Protein 3THG (pdb70)

Organism: Larrea tridentata (NCBI:txid66636)

Secondary structure (DSSP, 8-state):
---HHHHHHHHHHHTTTTT--HHHHHHHHHHSTT--HHHHHHHHHHHHHHHHHHHHHHHHHHHHHHHHTT----PPPP------HHHHHHHHHHHHTT-

B-factor: mean 51.11, std 17.1, range [13.8, 111.5]

CATH classification: 1.10.8.1070

Solvent-accessible surface area: 6902 Å² total; per-residue (Å²): 178,133,77,130,137,59,31,22,43,49,0,82,42,46,4,184,76,10,152,25,57,84,119,43,2,44,117,0,4,63,59,19,104,78,32,63,62,106,13,1,28,51,0,58,63,82,0,35,60,42,29,62,166,138,77,93,71,92,35,30,111,44,73,122,36,48,162,149,116,102,37,175,138,49,89,37,93,61,149,96,10,179,16,74,36,109,57,0,51,39,30,0,24,93,43,40,146,168,140

Sequence (99 aa):
PFTREDRIGVCKGIFRTDNVADDDIVKLVDTFPGQSIDFFGALRARVYDDEEVRKWVSEEVGVDTIGKKLVNSKEGPPSFEQPKMTIDKLLGYGGMLVQEQ

Foldseek 3Di:
DQDLVNLLVLLCVLCVVADDDSVLSSVLCVLCVPDDSVLSNVLVVVVVVVQVVVQVVQQVVVVVVCVVVVHPDHGDDRDDDNDDSVSSVVSSVVVPPVD

Structure (mmCIF, N/CA/C/O backbone):
data_3THG
#
_entry.id   3THG
#
_cell.length_a   71.919
_cell.length_b   71.919
_cell.length_c   151.698
_cell.angle_alpha   90.00
_cell.angle_beta   90.00
_cell.angle_gamma   120.00
#
_symmetry.space_group_name_H-M   'H 3 2'
#
loop_
_entity.id
_entity.type
_entity.pdbx_description
1 polymer 'Ribulose bisphosphate carboxylase/oxygenase activase 1, chloroplastic'
2 non-polymer GLYCEROL
3 water water
#
loop_
_atom_site.group_PDB
_atom_site.id
_atom_site.type_symbol
_atom_site.la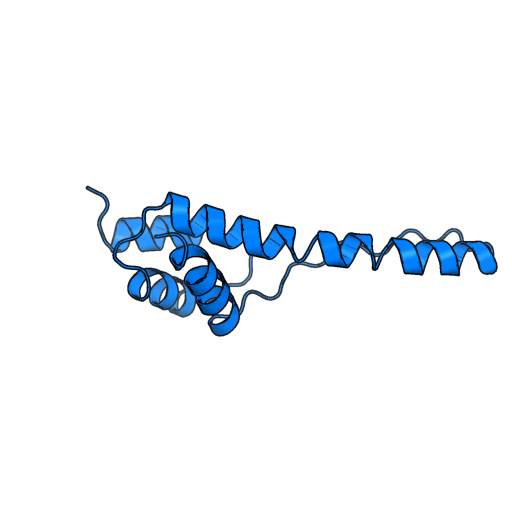bel_atom_id
_atom_site.label_alt_id
_atom_site.label_comp_id
_atom_site.label_asym_id
_atom_site.label_entity_id
_atom_site.label_seq_id
_atom_site.pdbx_PDB_ins_code
_atom_site.Cartn_x
_atom_site.Cartn_y
_atom_site.Cartn_z
_atom_site.occupancy
_atom_site.B_iso_or_equiv
_atom_site.auth_seq_id
_atom_site.auth_comp_id
_atom_site.auth_asym_id
_atom_site.auth_atom_id
_atom_site.pdbx_PDB_model_num
ATOM 1 N N . PRO A 1 4 ? -6.350 25.412 63.591 1.00 106.72 248 PRO A N 1
ATOM 2 C CA . PRO A 1 4 ? -6.872 24.541 64.656 1.00 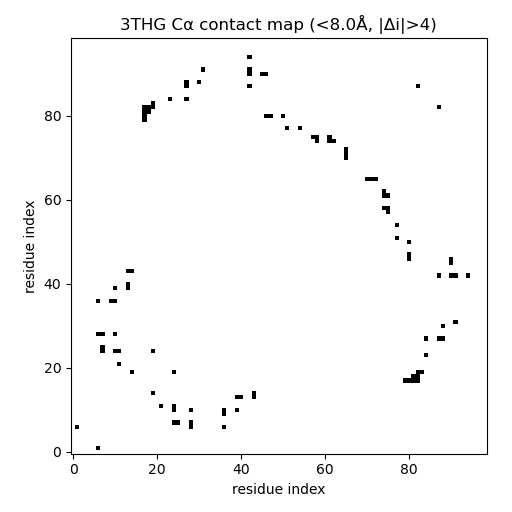101.63 248 PRO A CA 1
ATOM 3 C C . PRO A 1 4 ? -5.780 23.780 65.427 1.00 98.69 248 PRO A C 1
ATOM 4 O O . PRO A 1 4 ? -5.085 22.963 64.830 1.00 102.86 248 PRO A O 1
ATOM 8 N N . PHE A 1 5 ? -5.628 24.014 66.729 1.00 93.28 249 PHE A N 1
ATOM 9 C CA . PHE A 1 5 ? -4.667 23.244 67.530 1.00 90.25 249 PHE A CA 1
ATOM 10 C C . PHE A 1 5 ? -5.382 22.010 68.115 1.00 86.97 249 PHE A C 1
ATOM 11 O O . PHE A 1 5 ? -6.375 22.170 68.829 1.00 85.15 249 PHE A O 1
ATOM 19 N N . THR A 1 6 ? -4.907 20.797 67.807 1.00 86.42 250 THR A N 1
ATOM 20 C CA . THR A 1 6 ? -5.454 19.551 68.388 1.00 82.78 250 THR A CA 1
ATOM 21 C C . THR A 1 6 ? -5.092 19.291 69.858 1.00 77.67 250 THR A C 1
ATOM 22 O O . THR A 1 6 ? -4.203 19.936 70.433 1.00 74.72 250 THR A O 1
ATOM 26 N N . ARG A 1 7 ? -5.721 18.279 70.453 1.00 73.35 251 ARG A N 1
ATOM 27 C CA . ARG A 1 7 ? -5.374 17.916 71.824 1.00 68.58 251 ARG A CA 1
ATOM 28 C C . ARG A 1 7 ? -3.901 17.570 71.978 1.00 69.49 251 ARG A C 1
ATOM 29 O O . ARG A 1 7 ? -3.269 18.012 72.947 1.00 64.52 251 ARG A O 1
ATOM 37 N N . GLU A 1 8 ? -3.381 16.721 71.097 1.00 72.65 252 GLU A N 1
ATOM 38 C CA . GLU A 1 8 ? -1.950 16.433 71.103 1.00 77.32 252 GLU A CA 1
ATOM 39 C C . GLU A 1 8 ? -1.120 17.712 70.951 1.00 76.99 252 GLU A C 1
ATOM 40 O O . GLU A 1 8 ? -0.136 17.883 71.658 1.00 76.02 252 GLU A O 1
ATOM 46 N N . ASP A 1 9 ? -1.488 18.583 70.014 1.00 78.90 253 ASP A N 1
ATOM 47 C CA . ASP A 1 9 ? -0.842 19.885 69.857 1.00 79.10 253 ASP A CA 1
ATOM 48 C C . ASP A 1 9 ? -0.731 20.609 71.196 1.00 75.45 253 ASP A C 1
ATOM 49 O O . ASP A 1 9 ? 0.343 21.051 71.590 1.00 75.89 253 ASP A O 1
ATOM 54 N N . ARG A 1 10 ? -1.833 20.649 71.938 1.00 72.32 254 ARG A N 1
ATOM 55 C CA . ARG A 1 10 ? -1.903 21.389 73.193 1.00 68.14 254 ARG A CA 1
ATOM 56 C C . ARG A 1 10 ? -1.110 20.748 74.336 1.00 65.43 254 ARG A C 1
ATOM 57 O O . ARG A 1 10 ? -0.473 21.455 75.113 1.00 62.02 254 ARG A O 1
ATOM 65 N N . ILE A 1 11 ? -1.161 19.424 74.451 1.00 64.63 255 ILE A N 1
ATOM 66 C CA . ILE A 1 11 ? -0.306 18.699 75.390 1.00 63.32 255 ILE A CA 1
ATOM 67 C C . ILE A 1 11 ? 1.148 19.019 75.088 1.00 65.27 255 ILE A C 1
ATOM 68 O O . ILE A 1 11 ? 1.925 19.307 75.992 1.00 64.02 255 ILE A O 1
ATOM 73 N N . GLY A 1 12 ? 1.499 19.033 73.808 1.00 70.00 256 GLY A N 1
ATOM 74 C CA . GLY A 1 12 ? 2.869 19.356 73.385 1.00 74.22 256 GLY A CA 1
ATOM 75 C C . GLY A 1 12 ? 3.352 20.746 73.765 1.00 72.52 256 GLY A C 1
ATOM 76 O O . GLY A 1 12 ? 4.469 20.899 74.263 1.00 74.15 256 GLY A O 1
ATOM 77 N N . VAL A 1 13 ? 2.521 21.758 73.531 1.00 71.49 257 VAL A N 1
ATOM 78 C CA . VAL A 1 13 ? 2.832 23.119 73.957 1.00 70.50 257 VAL A CA 1
ATOM 79 C C . VAL A 1 13 ? 2.911 23.247 75.480 1.00 66.94 257 VAL A C 1
ATOM 80 O O . VAL A 1 13 ? 3.889 23.796 76.021 1.00 67.64 257 VAL A O 1
ATOM 84 N N . CYS A 1 14 ? 1.914 22.729 76.196 1.00 63.14 258 CYS A N 1
ATOM 85 C CA . CYS A 1 14 ? 1.931 22.754 77.657 1.00 59.23 258 CYS A CA 1
ATOM 86 C C . CYS A 1 14 ? 3.168 22.056 78.256 1.00 60.38 258 CYS A C 1
ATOM 87 O O . CYS A 1 14 ? 3.784 22.591 79.178 1.00 57.63 258 CYS A O 1
ATOM 90 N N . LYS A 1 15 ? 3.595 20.924 77.695 1.00 61.87 259 LYS A N 1
ATOM 91 C CA . LYS A 1 15 ? 4.831 20.269 78.124 1.00 64.37 259 LYS A CA 1
ATOM 92 C C . LYS A 1 15 ? 6.046 21.193 77.998 1.00 65.85 259 LYS A C 1
ATOM 93 O O . LYS A 1 15 ? 6.928 21.177 78.856 1.00 66.19 259 LYS A O 1
ATOM 99 N N . GLY A 1 16 ? 6.126 21.919 76.887 1.00 67.31 260 GLY A N 1
ATOM 100 C CA . GLY A 1 16 ? 7.213 22.862 76.614 1.00 68.64 260 GLY A CA 1
ATOM 101 C C . GLY A 1 16 ? 7.184 24.080 77.528 1.00 65.17 260 GLY A C 1
ATOM 102 O O . GLY A 1 16 ? 8.230 24.571 77.919 1.00 66.36 260 GLY A O 1
ATOM 103 N N . ILE A 1 17 ? 6.005 24.508 77.974 1.00 60.80 261 ILE A N 1
ATOM 104 C CA . ILE A 1 17 ? 5.900 25.601 78.962 1.00 56.68 261 ILE A CA 1
ATOM 105 C C . ILE A 1 17 ? 6.536 25.220 80.305 1.00 53.30 261 ILE A C 1
ATOM 106 O O . ILE A 1 17 ? 7.278 25.984 80.919 1.00 51.10 261 ILE A O 1
ATOM 111 N N . PHE A 1 18 ? 6.337 23.973 80.695 1.00 52.57 262 PHE A N 1
ATOM 112 C CA . PHE A 1 18 ? 6.741 23.475 81.983 1.00 51.92 262 PHE A CA 1
ATOM 113 C C . PHE A 1 18 ? 7.999 22.581 81.921 1.00 57.94 262 PHE A C 1
ATOM 114 O O . PHE A 1 18 ? 8.250 21.783 82.822 1.00 57.79 262 PHE A O 1
ATOM 122 N N . ARG A 1 19 ? 8.798 22.734 80.872 1.00 62.69 263 ARG A N 1
ATOM 123 C CA . ARG A 1 19 ? 9.934 21.847 80.575 1.00 69.42 263 ARG A CA 1
ATOM 124 C C . ARG A 1 19 ? 11.013 21.891 81.658 1.00 69.91 263 ARG A C 1
ATOM 125 O O . ARG A 1 19 ? 11.607 20.863 82.021 1.00 74.04 263 ARG A O 1
ATOM 133 N N . THR A 1 20 ? 11.332 23.102 82.092 1.00 66.17 264 THR A N 1
ATOM 134 C CA . THR A 1 20 ? 12.326 23.313 83.140 1.00 67.37 264 THR A CA 1
ATOM 135 C C . THR A 1 20 ? 11.780 23.078 84.548 1.00 65.58 264 THR A C 1
ATOM 136 O O . THR A 1 20 ? 12.511 23.264 85.525 1.00 65.44 264 THR A O 1
ATOM 140 N N . ASP A 1 21 ? 10.479 22.795 84.667 1.00 64.78 265 ASP A N 1
ATOM 141 C CA . ASP A 1 21 ? 9.840 22.530 85.973 1.00 62.76 265 ASP A CA 1
ATOM 142 C C . ASP A 1 21 ? 9.818 21.012 86.108 1.00 66.85 265 ASP A C 1
ATOM 143 O O . ASP A 1 21 ? 10.329 20.328 85.214 1.00 72.24 265 ASP A O 1
ATOM 148 N N . ASN A 1 22 ? 9.373 20.414 87.204 1.00 68.38 266 ASN A N 1
ATOM 149 C CA . ASN A 1 22 ? 9.609 18.955 87.214 1.00 74.37 266 ASN A CA 1
ATOM 150 C C . ASN A 1 22 ? 8.336 18.123 87.037 1.00 75.63 266 ASN A C 1
ATOM 151 O O . ASN A 1 22 ? 8.184 17.080 87.662 1.00 79.65 266 ASN A O 1
ATOM 156 N N . VAL A 1 23 ? 7.514 18.506 86.062 1.00 73.31 267 VAL A N 1
ATOM 157 C CA . VAL A 1 23 ? 6.135 18.025 85.960 1.00 70.86 267 VAL A CA 1
ATOM 158 C C . VAL A 1 23 ? 6.038 16.765 85.132 1.00 74.17 267 VAL A C 1
ATOM 159 O O . VAL A 1 23 ? 6.395 16.744 83.950 1.00 75.80 267 VAL A O 1
ATOM 163 N N . ALA A 1 24 ? 5.588 15.706 85.802 1.00 75.01 268 ALA A N 1
ATOM 164 C CA . ALA A 1 24 ? 5.221 14.448 85.180 1.00 77.56 268 ALA A CA 1
ATOM 165 C C . ALA A 1 24 ? 4.319 14.644 83.956 1.00 75.05 268 ALA A C 1
ATOM 166 O O . ALA A 1 24 ? 3.492 15.552 83.917 1.00 69.54 268 ALA A O 1
ATOM 168 N N . ASP A 1 25 ? 4.512 13.812 82.943 1.00 78.06 269 ASP A N 1
ATOM 169 C CA . ASP A 1 25 ? 3.697 13.876 81.724 1.00 78.69 269 ASP A CA 1
ATOM 170 C C . ASP A 1 25 ? 2.196 13.706 82.003 1.00 76.15 269 ASP A C 1
ATOM 171 O O . ASP A 1 25 ? 1.367 14.365 81.363 1.00 74.38 269 ASP A O 1
ATOM 176 N N . ASP A 1 26 ? 1.856 12.773 82.898 1.00 76.67 270 ASP A N 1
ATOM 177 C CA . ASP A 1 26 ? 0.469 12.514 83.294 1.00 73.64 270 ASP A CA 1
ATOM 178 C C . ASP A 1 26 ? -0.168 13.775 83.886 1.00 68.26 270 ASP A C 1
ATOM 179 O O . ASP A 1 26 ? -1.364 13.992 83.703 1.00 64.03 270 ASP A O 1
ATOM 184 N N . ASP A 1 27 ? 0.626 14.619 84.540 1.00 64.77 271 ASP A N 1
ATOM 185 C CA . ASP A 1 27 ? 0.081 15.810 85.201 1.00 61.62 271 ASP A CA 1
ATOM 186 C C . ASP A 1 27 ? -0.177 16.932 84.189 1.00 58.67 271 ASP A C 1
ATOM 187 O O . ASP A 1 27 ? -1.168 17.651 84.299 1.00 55.47 271 ASP A O 1
ATOM 192 N N . ILE A 1 28 ? 0.688 17.053 83.186 1.00 58.92 272 ILE A N 1
ATOM 193 C CA . ILE A 1 28 ? 0.452 17.948 82.054 1.00 57.78 272 ILE A CA 1
ATOM 194 C C . ILE A 1 28 ? -0.839 17.534 81.321 1.00 56.65 272 ILE A C 1
ATOM 195 O O . ILE A 1 28 ? -1.723 18.347 81.028 1.00 53.59 272 ILE A O 1
ATOM 200 N N . VAL A 1 29 ? -1.000 16.243 81.083 1.00 56.99 273 VAL A N 1
ATOM 201 C CA . VAL A 1 29 ? -2.240 15.766 80.480 1.00 57.24 273 VAL A CA 1
ATOM 202 C C . VAL A 1 29 ? -3.485 16.173 81.275 1.00 54.71 273 VAL A C 1
ATOM 203 O O . VAL A 1 29 ? -4.437 16.694 80.692 1.00 55.12 273 VAL A O 1
ATOM 207 N N . LYS A 1 30 ? -3.485 15.916 82.583 1.00 54.37 274 LYS A N 1
ATOM 208 C CA . LYS A 1 30 ? -4.597 16.270 83.457 1.00 53.53 274 LYS A CA 1
ATOM 209 C C . LYS A 1 30 ? -4.893 17.767 83.385 1.00 50.98 274 LYS A C 1
ATOM 210 O O . LYS A 1 30 ? -6.051 18.195 83.308 1.00 46.34 274 LYS A O 1
ATOM 216 N N . LEU A 1 31 ? -3.815 18.556 83.388 1.00 49.36 275 LEU A N 1
ATOM 217 C CA . LEU A 1 31 ? -3.932 20.007 83.296 1.00 49.38 275 LEU A CA 1
ATOM 218 C C . LEU A 1 31 ? -4.678 20.419 82.024 1.00 49.31 275 LEU A C 1
ATOM 219 O O . LEU A 1 31 ? -5.685 21.134 82.086 1.00 49.05 275 LEU A O 1
ATOM 224 N N . VAL A 1 32 ? -4.237 19.910 80.876 1.00 50.97 276 VAL A N 1
ATOM 225 C CA . VAL A 1 32 ? -4.857 20.259 79.620 1.00 51.83 276 VAL A CA 1
ATOM 226 C C . VAL A 1 32 ? -6.316 19.796 79.584 1.00 53.82 276 VAL A C 1
ATOM 227 O O . VAL A 1 32 ? -7.187 20.553 79.145 1.00 51.80 276 VAL A O 1
ATOM 231 N N . ASP A 1 33 ? -6.574 18.568 80.037 1.00 53.17 277 ASP A N 1
ATOM 232 C CA . ASP A 1 33 ? -7.918 17.982 79.927 1.00 54.41 277 ASP A CA 1
ATOM 233 C C . ASP A 1 33 ? -8.902 18.712 80.872 1.00 52.78 277 ASP A C 1
ATOM 234 O O . ASP A 1 33 ? -10.117 18.717 80.608 1.00 50.83 277 ASP A O 1
ATOM 239 N N . THR A 1 34 ? -8.368 19.423 81.877 1.00 47.54 278 THR A N 1
ATOM 240 C CA . THR A 1 34 ? -9.190 20.115 82.900 1.00 46.64 278 THR A CA 1
ATOM 241 C C . THR A 1 34 ? -9.669 21.483 82.387 1.00 45.53 278 THR A C 1
ATOM 242 O O . THR A 1 34 ? -10.689 21.992 82.874 1.00 47.46 278 THR A O 1
ATOM 246 N N . PHE A 1 35 ? -8.981 22.013 81.372 1.00 44.55 279 PHE A N 1
ATOM 247 C CA . PHE A 1 35 ? -9.130 23.375 80.837 1.00 46.41 279 PHE A CA 1
ATOM 248 C C . PHE A 1 35 ? -9.231 23.277 79.319 1.00 50.56 279 PHE A C 1
ATOM 249 O O . PHE A 1 35 ? -8.473 23.892 78.543 1.00 48.90 279 PHE A O 1
ATOM 257 N N . PRO A 1 36 ? -10.210 22.447 78.857 1.00 53.77 280 PRO A N 1
ATOM 258 C CA . PRO A 1 36 ? -10.215 22.123 77.440 1.00 57.48 280 PRO A CA 1
ATOM 259 C C . PRO A 1 36 ? -10.576 23.325 76.546 1.00 59.23 280 PRO A C 1
ATOM 260 O O . PRO A 1 36 ? -10.215 23.315 75.355 1.00 63.92 280 PRO A O 1
ATOM 264 N N . GLY A 1 37 ? -11.268 24.337 77.082 1.00 59.70 281 GLY A N 1
ATOM 265 C CA . GLY A 1 37 ? -11.616 25.528 76.272 1.00 63.07 281 GLY A CA 1
ATOM 266 C C . GLY A 1 37 ? -10.655 26.720 76.258 1.00 64.51 281 GLY A C 1
ATOM 267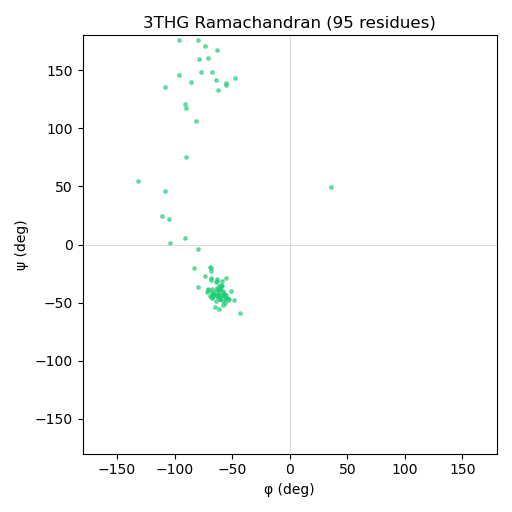 O O . GLY A 1 37 ? -10.958 27.785 75.699 1.00 65.66 281 GLY A O 1
ATOM 268 N N . GLN A 1 38 ? -9.498 26.562 76.897 1.00 62.87 282 GLN A N 1
ATOM 269 C CA . GLN A 1 38 ? -8.579 27.681 77.090 1.00 61.81 282 GLN A CA 1
ATOM 270 C C . GLN A 1 38 ? -7.506 27.699 76.002 1.00 65.09 282 GLN A C 1
ATOM 271 O O . GLN A 1 38 ? -7.069 26.640 75.563 1.00 65.47 282 GLN A O 1
ATOM 277 N N . SER A 1 39 ? -7.063 28.890 75.590 1.00 68.17 283 SER A N 1
ATOM 278 C CA . SER A 1 39 ? -5.947 29.038 74.644 1.00 70.84 283 SER A CA 1
ATOM 279 C C . SER A 1 39 ? -4.615 28.506 75.183 1.00 68.84 283 SER A C 1
ATOM 280 O O . SER A 1 39 ? -4.480 28.251 76.372 1.00 66.14 283 SER A O 1
ATOM 283 N N . ILE A 1 40 ? -3.618 28.368 74.307 1.00 72.28 284 ILE A N 1
ATOM 284 C CA . ILE A 1 40 ? -2.218 28.148 74.731 1.00 70.26 284 ILE A CA 1
ATOM 285 C C . ILE A 1 40 ? -1.684 29.275 75.603 1.00 67.95 284 ILE A C 1
ATOM 286 O O . ILE A 1 40 ? -0.861 29.059 76.523 1.00 67.09 284 ILE A O 1
ATOM 291 N N . ASP A 1 41 ? -2.122 30.497 75.321 1.00 66.89 285 ASP A N 1
ATOM 292 C CA . ASP A 1 41 ? -1.715 31.618 76.171 1.00 63.34 285 ASP A CA 1
ATOM 293 C C . ASP A 1 41 ? -2.077 31.336 77.643 1.00 57.05 285 ASP A C 1
ATOM 294 O O . ASP A 1 41 ? -1.359 31.752 78.553 1.00 55.44 285 ASP A O 1
ATOM 299 N N . PHE A 1 42 ? -3.138 30.553 77.879 1.00 53.23 286 PHE A N 1
ATOM 300 C CA . PHE A 1 42 ? -3.635 30.261 79.215 1.00 47.39 286 PHE A CA 1
ATOM 301 C C . PHE A 1 42 ? -2.586 29.573 80.046 1.00 43.81 286 PHE A C 1
ATOM 302 O O . PHE A 1 42 ? -2.416 29.918 81.215 1.00 40.17 286 PHE A O 1
ATOM 310 N N . PHE A 1 43 ? -1.940 28.554 79.483 1.00 43.62 287 PHE A N 1
ATOM 311 C CA . PHE A 1 43 ? -1.003 27.780 80.295 1.00 42.14 287 PHE A CA 1
ATOM 312 C C . PHE A 1 43 ? 0.297 28.578 80.558 1.00 40.51 287 PHE A C 1
ATOM 313 O O . PHE A 1 43 ? 0.879 28.474 81.612 1.00 38.95 287 PHE A O 1
ATOM 321 N N . GLY A 1 44 ? 0.645 29.491 79.672 1.00 44.25 288 GLY A N 1
ATOM 322 C CA . GLY A 1 44 ? 1.757 30.432 79.938 1.00 45.68 288 GLY A CA 1
ATOM 323 C C . GLY A 1 44 ? 1.429 31.405 81.053 1.00 43.99 288 GLY A C 1
ATOM 324 O O . GLY A 1 44 ? 2.267 31.666 81.911 1.00 44.29 288 GLY A O 1
ATOM 325 N N . ALA A 1 45 ? 0.228 31.980 81.028 1.00 43.51 289 ALA A N 1
ATOM 326 C CA . ALA A 1 45 ? -0.274 32.831 82.137 1.00 42.75 289 ALA A CA 1
ATOM 327 C C . ALA A 1 45 ? -0.353 32.115 83.482 1.00 38.04 289 ALA A C 1
ATOM 328 O O . ALA A 1 45 ? -0.051 32.668 84.555 1.00 35.33 289 ALA A O 1
ATOM 330 N N . LEU A 1 46 ? -0.693 30.831 83.442 1.00 35.53 290 LEU A N 1
ATOM 331 C CA . LEU A 1 46 ? -0.760 30.061 84.650 1.00 32.60 290 LEU A CA 1
ATOM 332 C C . LEU A 1 46 ? 0.654 29.963 85.233 1.00 34.49 290 LEU A C 1
ATOM 333 O O . LEU A 1 46 ? 0.867 30.271 86.396 1.00 34.13 290 LEU A O 1
ATOM 338 N N . ARG A 1 47 ? 1.623 29.508 84.447 1.00 36.57 291 ARG A N 1
ATOM 339 C CA . ARG A 1 47 ? 2.996 29.419 84.967 1.00 35.88 291 ARG A CA 1
ATOM 340 C C . ARG A 1 47 ? 3.494 30.752 85.467 1.00 33.56 291 ARG A C 1
ATOM 341 O O . ARG A 1 47 ? 4.153 30.785 86.501 1.00 36.61 291 ARG A O 1
ATOM 349 N N . ALA A 1 48 ? 3.257 31.833 84.733 1.00 36.34 292 ALA A N 1
ATOM 350 C CA . ALA A 1 48 ? 3.765 33.151 85.102 1.00 38.63 292 ALA A CA 1
ATOM 351 C C . ALA A 1 48 ? 3.138 33.594 86.430 1.00 38.34 292 ALA A C 1
ATOM 352 O O . ALA A 1 48 ? 3.798 34.142 87.305 1.00 36.07 292 ALA A O 1
ATOM 354 N N . ARG A 1 49 ? 1.900 33.181 86.694 1.00 36.80 293 ARG A N 1
ATOM 355 C CA . ARG A 1 49 ? 1.243 33.540 87.942 1.00 37.54 293 ARG A CA 1
ATOM 356 C C . ARG A 1 49 ? 1.844 32.819 89.150 1.00 36.18 293 ARG A C 1
ATOM 357 O O . ARG A 1 49 ? 2.028 33.437 90.201 1.00 34.82 293 ARG A O 1
ATOM 365 N N . VAL A 1 50 ? 2.209 31.544 88.986 1.00 31.83 294 VAL A N 1
ATOM 366 C CA . VAL A 1 50 ? 2.800 30.779 90.039 1.00 31.68 294 VAL A CA 1
ATOM 367 C C . VAL A 1 50 ? 4.229 31.416 90.302 1.00 33.37 294 VAL A C 1
ATOM 368 O O . VAL A 1 50 ? 4.600 31.626 91.452 1.00 32.25 294 VAL A O 1
ATOM 372 N N . TYR A 1 51 ? 4.946 31.783 89.257 1.00 35.34 295 TYR A N 1
ATOM 373 C CA . TYR A 1 51 ? 6.292 32.355 89.510 1.00 35.12 295 TYR A CA 1
ATOM 374 C C . TYR A 1 51 ? 6.237 33.745 90.124 1.00 36.62 295 TYR A C 1
ATOM 375 O O . TYR A 1 51 ? 7.079 34.073 90.986 1.00 37.09 295 TYR A O 1
ATOM 384 N N . ASP A 1 52 ? 5.297 34.569 89.674 1.00 37.32 296 ASP A N 1
ATOM 385 C CA . ASP A 1 52 ? 4.986 35.841 90.344 1.00 40.18 296 ASP A CA 1
ATOM 386 C C . ASP A 1 52 ? 4.921 35.7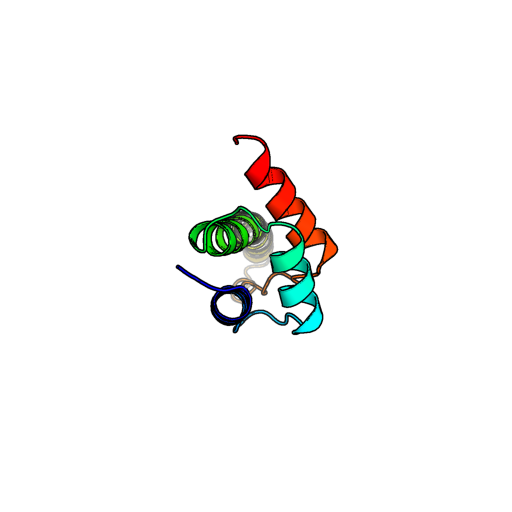06 91.871 1.00 38.25 296 ASP A C 1
ATOM 387 O O . ASP A 1 52 ? 5.632 36.407 92.642 1.00 32.67 296 ASP A O 1
ATOM 392 N N . ASP A 1 53 ? 4.030 34.840 92.325 1.00 31.13 297 ASP A N 1
ATOM 393 C CA . ASP A 1 53 ? 3.924 34.489 93.738 1.00 32.25 297 ASP A CA 1
ATOM 394 C C . ASP A 1 53 ? 5.207 34.018 94.403 1.00 29.16 297 ASP A C 1
ATOM 395 O O . ASP A 1 53 ? 5.556 34.452 95.526 1.00 29.61 297 ASP A O 1
ATOM 400 N N . GLU A 1 54 ? 5.899 33.102 93.746 1.00 29.16 298 GLU A N 1
ATOM 401 C CA A GLU A 1 54 ? 7.100 32.532 94.311 0.60 31.44 298 GLU A CA 1
ATOM 402 C CA B GLU A 1 54 ? 7.102 32.528 94.333 0.40 30.32 298 GLU A CA 1
ATOM 403 C C . GLU A 1 54 ? 8.233 33.563 94.427 1.00 28.86 298 GLU A C 1
ATOM 404 O O . GLU A 1 54 ? 8.934 33.594 95.422 1.00 28.52 298 GLU A O 1
ATOM 415 N N . VAL A 1 55 ? 8.350 34.421 93.432 1.00 27.91 299 VAL A N 1
ATOM 416 C CA . VAL A 1 55 ? 9.398 35.441 93.419 1.00 28.80 299 VAL A CA 1
ATOM 417 C C . VAL A 1 55 ? 9.105 36.424 94.541 1.00 28.93 299 VAL A C 1
ATOM 418 O O . VAL A 1 55 ? 10.014 36.872 95.264 1.00 23.76 299 VAL A O 1
ATOM 422 N N . ARG A 1 56 ? 7.827 36.820 94.717 1.00 26.72 300 ARG A N 1
ATOM 423 C CA . ARG A 1 56 ? 7.489 37.735 95.789 1.00 29.75 300 ARG A CA 1
ATOM 424 C C . ARG A 1 56 ? 7.818 37.158 97.156 1.00 30.28 300 ARG A C 1
ATOM 425 O O . ARG A 1 56 ? 8.415 37.868 98.011 1.00 29.25 300 ARG A O 1
ATOM 433 N N . LYS A 1 57 ? 7.592 35.862 97.364 1.00 27.73 301 LYS A N 1
ATOM 434 C CA . LYS A 1 57 ? 8.035 35.271 98.577 1.00 30.31 301 LYS A CA 1
ATOM 435 C C . LYS A 1 57 ? 9.543 35.357 98.752 1.00 27.73 301 LYS A C 1
ATOM 436 O O . LYS A 1 57 ? 10.048 35.505 99.878 1.00 30.16 301 LYS A O 1
ATOM 442 N N . TRP A 1 58 ? 10.261 35.016 97.699 1.00 27.81 302 TRP A N 1
ATOM 443 C CA . TRP A 1 58 ? 11.698 35.047 97.745 1.00 26.39 302 TRP A CA 1
ATOM 444 C C . TRP A 1 58 ? 12.271 36.436 98.043 1.00 25.77 302 TRP A C 1
ATOM 445 O O . TRP A 1 58 ? 13.229 36.577 98.804 1.00 25.04 302 TRP A O 1
ATOM 456 N N . VAL A 1 59 ? 11.671 37.484 97.499 1.00 29.95 303 VAL A N 1
ATOM 457 C CA . VAL A 1 59 ? 12.100 38.829 97.861 1.00 29.48 303 VAL A CA 1
ATOM 458 C C . VAL A 1 59 ? 12.120 39.051 99.376 1.00 26.06 303 VAL A C 1
ATOM 459 O O . VAL A 1 59 ? 13.116 39.576 99.954 1.00 26.46 303 VAL A O 1
ATOM 463 N N . SER A 1 60 ? 11.064 38.650 100.029 1.00 28.07 304 SER A N 1
ATOM 464 C CA . SER A 1 60 ? 10.891 38.769 101.476 1.00 30.77 304 SER A CA 1
ATOM 465 C C . SER A 1 60 ? 11.877 37.918 102.223 1.00 30.85 304 SER A C 1
ATOM 466 O O . SER A 1 60 ? 12.445 38.414 103.166 1.00 30.35 304 SER A O 1
ATOM 469 N N . GLU A 1 61 ? 12.088 36.695 101.741 1.00 28.36 305 GLU A N 1
ATOM 470 C CA A GLU A 1 61 ? 13.142 35.796 102.258 0.60 28.34 305 GLU A CA 1
ATOM 471 C CA B GLU A 1 61 ? 13.118 35.861 102.355 0.40 28.74 305 GLU A CA 1
ATOM 472 C C . GLU A 1 61 ? 14.532 36.453 102.243 1.00 26.67 305 GLU A C 1
ATOM 473 O O . GLU A 1 61 ? 15.261 36.409 103.243 1.00 27.02 305 GLU A O 1
ATOM 484 N N . VAL A 1 62 ? 14.894 37.056 101.112 1.00 26.99 306 VAL A N 1
ATOM 485 C CA . VAL A 1 62 ? 16.223 37.631 100.914 1.00 28.85 306 VAL A CA 1
ATOM 486 C C . VAL A 1 62 ? 16.305 38.811 101.869 1.00 28.42 306 VAL A C 1
ATOM 487 O O . VAL A 1 62 ? 17.355 39.170 102.457 1.00 27.69 306 VAL A O 1
ATOM 491 N N . GLY A 1 63 ? 15.237 39.617 101.911 1.00 24.63 307 GLY A N 1
ATOM 492 C CA . GLY A 1 63 ? 15.238 40.742 102.847 1.00 23.99 307 GLY A CA 1
ATOM 493 C C . GLY A 1 63 ? 15.477 40.457 104.296 1.00 24.07 307 GLY A C 1
ATOM 494 O O . GLY A 1 63 ? 16.357 41.060 104.922 1.00 25.06 307 GLY A O 1
ATOM 495 N N . VAL A 1 64 ? 14.805 39.456 104.819 1.00 22.94 308 VAL A N 1
ATOM 496 C CA . VAL A 1 64 ? 14.930 39.017 106.206 1.00 23.81 308 VAL A CA 1
ATOM 497 C C . VAL A 1 64 ? 16.372 38.467 106.397 1.00 26.78 308 VAL A C 1
ATOM 498 O O . VAL A 1 64 ? 17.109 38.841 107.357 1.00 27.12 308 VAL A O 1
ATOM 502 N N . ASP A 1 65 ? 16.832 37.703 105.417 1.00 27.90 309 ASP A N 1
ATOM 503 C CA . ASP A 1 65 ? 18.152 37.054 105.560 1.00 30.01 309 ASP A CA 1
ATOM 504 C C . ASP A 1 65 ? 19.250 38.145 105.599 1.00 30.46 309 ASP A C 1
ATOM 505 O O . ASP A 1 65 ? 20.228 38.060 106.343 1.00 32.69 309 ASP A O 1
ATOM 510 N N . THR A 1 66 ? 19.131 39.133 104.719 1.00 30.96 310 THR A N 1
ATOM 511 C CA . THR A 1 66 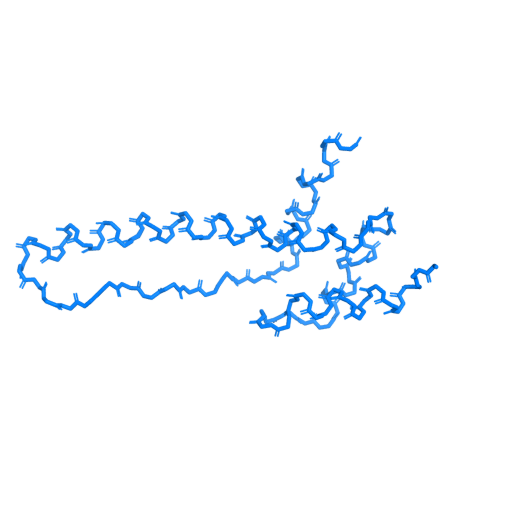? 20.055 40.251 104.635 1.00 30.25 310 THR A CA 1
ATOM 512 C C . THR A 1 66 ? 20.079 41.084 105.897 1.00 32.26 310 THR A C 1
ATOM 513 O O . THR A 1 66 ? 21.166 41.510 106.347 1.00 32.64 310 THR A O 1
ATOM 517 N N . ILE A 1 67 ? 18.913 41.367 106.479 1.00 31.35 311 ILE A N 1
ATOM 518 C CA . ILE A 1 67 ? 18.862 42.091 107.742 1.00 34.77 311 ILE A CA 1
ATOM 519 C C . ILE A 1 67 ? 19.559 41.335 108.851 1.00 36.64 311 ILE A C 1
ATOM 520 O O . ILE A 1 67 ? 20.300 41.919 109.671 1.00 36.36 311 ILE A O 1
ATOM 525 N N . GLY A 1 68 ? 19.317 40.026 108.878 1.00 33.81 312 GLY A N 1
ATOM 526 C CA . GLY A 1 68 ? 19.983 39.155 109.824 1.00 35.98 312 GLY A CA 1
ATOM 527 C C . GLY A 1 68 ? 21.499 39.111 109.648 1.00 39.41 312 GLY A C 1
ATOM 528 O O . GLY A 1 68 ? 22.266 39.211 110.618 1.00 41.43 312 GLY A O 1
ATOM 529 N N . LYS A 1 69 ? 21.958 39.018 108.401 1.00 39.64 313 LYS A N 1
ATOM 530 C CA . LYS A 1 69 ? 23.437 39.055 108.155 1.00 42.27 313 LYS A CA 1
ATOM 531 C C . LYS A 1 69 ? 24.147 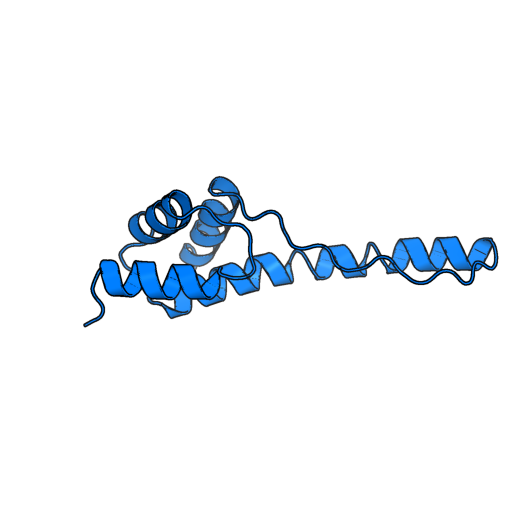40.338 108.533 1.00 44.71 313 LYS A C 1
ATOM 532 O O . LYS A 1 69 ? 25.328 40.288 108.989 1.00 48.69 313 LYS A O 1
ATOM 538 N N . LYS A 1 70 ? 23.507 41.484 108.314 1.00 46.34 314 LYS A N 1
ATOM 539 C CA . LYS A 1 70 ? 24.055 42.756 108.758 1.00 48.60 314 LYS A CA 1
ATOM 540 C C . LYS A 1 70 ? 24.287 42.835 110.281 1.00 51.36 314 LYS A C 1
ATOM 541 O O . LYS A 1 70 ? 25.300 43.427 110.727 1.00 51.21 314 LYS A O 1
ATOM 547 N N . LEU A 1 71 ? 23.427 42.236 111.098 1.00 49.37 315 LEU A N 1
ATOM 548 C CA . LEU A 1 71 ? 23.672 42.223 112.551 1.00 50.36 315 LEU A CA 1
ATOM 549 C C . LEU A 1 71 ? 24.929 41.489 113.030 1.00 53.49 315 LEU A C 1
ATOM 550 O O . LEU A 1 71 ? 25.382 41.773 114.131 1.00 56.22 315 LEU A O 1
ATOM 555 N N . VAL A 1 72 ? 25.378 40.461 112.308 1.00 53.73 316 VAL A N 1
ATOM 556 C CA . VAL A 1 72 ? 26.578 39.705 112.653 1.00 57.11 316 VAL A CA 1
ATOM 557 C C . VAL A 1 72 ? 27.737 39.927 111.654 1.00 57.59 316 VAL A C 1
ATOM 558 O O . VAL A 1 72 ? 28.631 39.068 111.531 1.00 59.19 316 VAL A O 1
ATOM 562 N N . ASN A 1 73 ? 27.693 41.080 110.969 1.00 54.88 317 ASN A N 1
ATOM 563 C CA . ASN A 1 73 ? 28.578 41.420 109.852 1.00 55.61 317 ASN A CA 1
ATOM 564 C C . ASN A 1 73 ? 28.960 40.244 108.926 1.00 57.67 317 ASN A C 1
ATOM 565 O O . ASN A 1 73 ? 30.156 40.000 108.653 1.00 55.20 317 ASN A O 1
ATOM 570 N N . SER A 1 74 ? 27.976 39.473 108.475 1.00 52.72 318 SER A N 1
ATOM 571 C CA . SER A 1 74 ? 28.252 38.303 107.659 1.00 56.91 318 SER A CA 1
ATOM 572 C C . SER A 1 74 ? 28.363 38.720 106.204 1.00 59.11 318 SER A C 1
ATOM 573 O O . SER A 1 74 ? 27.582 39.528 105.732 1.00 60.77 318 SER A O 1
ATOM 576 N N . LYS A 1 75 ? 29.318 38.121 105.503 1.00 61.98 319 LYS A N 1
ATOM 577 C CA . LYS A 1 75 ? 29.623 38.459 104.119 1.00 64.40 319 LYS A CA 1
ATOM 578 C C . LYS A 1 75 ? 29.070 37.383 103.177 1.00 66.77 319 LYS A C 1
ATOM 579 O O . LYS A 1 75 ? 29.296 37.426 101.963 1.00 70.89 319 LYS A O 1
ATOM 585 N N . GLU A 1 76 ? 28.409 36.370 103.729 1.00 65.29 320 GLU A N 1
ATOM 586 C CA . GLU A 1 76 ? 27.828 35.333 102.891 1.00 64.59 320 GLU A CA 1
ATOM 587 C C . GLU A 1 76 ? 26.671 35.944 102.073 1.00 60.46 320 GLU A C 1
ATOM 588 O O . GLU A 1 76 ? 26.037 36.952 102.482 1.00 57.43 320 GLU A O 1
ATOM 594 N N . GLY A 1 77 ? 26.478 35.396 100.876 1.00 58.43 321 GLY A N 1
ATOM 595 C CA . GLY A 1 77 ? 25.532 36.002 99.944 1.00 56.19 321 GLY A CA 1
ATOM 596 C C . GLY A 1 77 ? 24.126 35.603 100.312 1.00 51.34 321 GLY A C 1
ATOM 597 O O . GLY A 1 77 ? 23.915 34.788 101.235 1.00 47.97 321 GLY A O 1
ATOM 598 N N . PRO A 1 78 ? 23.146 36.168 99.577 1.00 48.53 322 PRO A N 1
ATOM 599 C CA . PRO A 1 78 ? 21.754 35.837 99.814 1.00 45.62 322 PRO A CA 1
ATOM 600 C C . PRO A 1 78 ? 21.390 34.415 99.374 1.00 47.05 322 PRO A C 1
ATOM 601 O O . PRO A 1 78 ? 22.094 33.822 98.567 1.00 47.11 322 PRO A O 1
ATOM 605 N N . PRO A 1 79 ? 20.286 33.889 99.908 1.00 43.21 323 PRO A N 1
ATOM 606 C CA . PRO A 1 79 ? 19.752 32.629 99.383 1.00 47.08 323 PRO A CA 1
ATOM 607 C C . PRO A 1 79 ? 19.280 32.717 97.911 1.00 45.47 323 PRO A C 1
ATOM 608 O O . PRO A 1 79 ? 18.732 33.747 97.487 1.00 38.96 323 PRO A O 1
ATOM 612 N N . SER A 1 80 ? 19.537 31.653 97.148 1.00 43.15 324 SER A N 1
ATOM 613 C CA . SER A 1 80 ? 19.200 31.547 95.743 1.00 43.22 324 SER A CA 1
ATOM 614 C C . SER A 1 80 ? 17.708 31.266 95.630 1.00 41.90 324 SER A C 1
ATOM 615 O O . SER A 1 80 ? 17.094 30.720 96.556 1.00 41.59 324 SER A O 1
ATOM 618 N N . PHE A 1 81 ? 17.119 31.757 94.544 1.00 40.72 325 PHE A N 1
ATOM 619 C CA . PHE A 1 81 ? 15.720 31.455 94.237 1.00 38.32 325 PHE A CA 1
ATOM 620 C C . PHE A 1 81 ? 15.607 29.949 94.029 1.00 42.25 325 PHE A C 1
ATOM 621 O O . PHE A 1 81 ? 16.353 29.419 93.222 1.00 43.70 325 PHE A O 1
ATOM 629 N N . GLU A 1 82 ? 14.615 29.303 94.636 1.00 42.86 326 GLU A N 1
ATOM 630 C CA . GLU A 1 82 ? 14.378 27.874 94.415 1.00 47.77 326 GLU A CA 1
ATOM 631 C C . GLU A 1 82 ? 13.108 27.709 93.581 1.00 46.74 326 GLU A C 1
ATOM 632 O O . GLU A 1 82 ? 12.086 28.409 93.801 1.00 43.70 326 GLU A O 1
ATOM 638 N N . GLN A 1 83 ? 13.187 26.837 92.596 1.00 48.91 327 GLN A N 1
ATOM 639 C CA . GLN A 1 83 ? 11.997 26.590 91.784 1.00 52.77 327 GLN A CA 1
ATOM 640 C C . GLN A 1 83 ? 10.780 26.165 92.615 1.00 48.26 327 GLN A C 1
ATOM 641 O O . GLN A 1 83 ? 10.881 25.363 93.530 1.00 4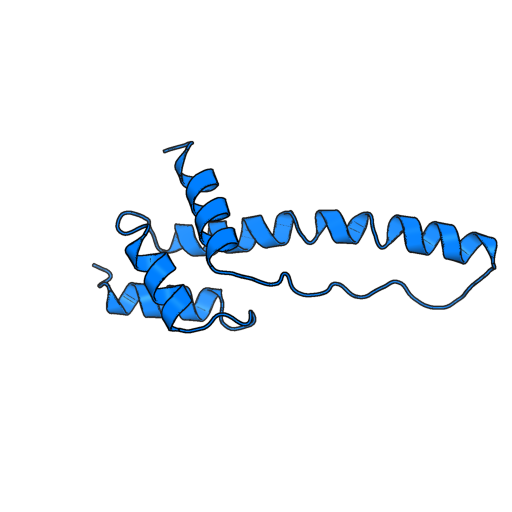7.68 327 GLN A O 1
ATOM 647 N N . PRO A 1 84 ? 9.623 26.720 92.290 1.00 47.96 328 PRO A N 1
ATOM 648 C CA . PRO A 1 84 ? 8.345 26.291 92.852 1.00 47.61 328 PRO A CA 1
ATOM 649 C C . PRO A 1 84 ? 8.173 24.789 92.603 1.00 48.10 328 PRO A C 1
ATOM 650 O O . PRO A 1 84 ? 8.541 24.322 91.520 1.00 45.74 328 PRO A O 1
ATOM 654 N N . LYS A 1 85 ? 7.659 24.056 93.589 1.00 49.70 329 LYS A N 1
ATOM 655 C CA . LYS A 1 85 ? 7.319 22.640 93.402 1.00 52.87 329 LYS A CA 1
ATOM 656 C C . LYS A 1 85 ? 5.942 22.574 92.708 1.00 52.21 329 LYS A C 1
ATOM 657 O O . LYS A 1 85 ? 4.934 23.026 93.258 1.00 52.25 329 LYS A O 1
ATOM 663 N N . MET A 1 86 ? 5.931 22.235 91.428 1.00 50.40 330 MET A N 1
ATOM 664 C CA . MET A 1 86 ? 4.703 22.393 90.641 1.00 48.66 330 MET A CA 1
ATOM 665 C C . MET A 1 86 ? 3.815 21.158 90.671 1.00 46.96 330 MET A C 1
ATOM 666 O O . MET A 1 86 ? 3.715 20.499 89.648 1.00 46.72 330 MET A O 1
ATOM 671 N N . THR A 1 87 ? 3.108 20.928 91.774 1.00 46.00 331 THR A N 1
ATOM 672 C CA . THR A 1 87 ? 2.245 19.773 91.926 1.00 47.97 331 THR A CA 1
ATOM 673 C C . THR A 1 87 ? 0.920 19.992 91.183 1.00 45.79 331 THR A C 1
ATOM 674 O O . THR A 1 87 ? 0.507 21.135 90.918 1.00 41.43 331 THR A O 1
ATOM 678 N N . ILE A 1 88 ? 0.228 18.907 90.880 1.00 46.19 332 ILE A N 1
ATOM 679 C CA . ILE A 1 88 ? -0.998 18.973 90.072 1.00 44.95 332 ILE A CA 1
ATOM 680 C C . ILE A 1 88 ? -2.100 19.819 90.719 1.00 42.05 332 ILE A C 1
ATOM 681 O O . ILE A 1 88 ? -2.664 20.715 90.076 1.00 41.71 332 ILE A O 1
ATOM 686 N N . ASP A 1 89 ? -2.330 19.591 91.999 1.00 42.59 333 ASP A N 1
ATOM 687 C CA . ASP A 1 89 ? -3.367 20.289 92.771 1.00 44.14 333 ASP A CA 1
ATOM 688 C C . ASP A 1 89 ? -3.166 21.850 92.825 1.00 40.34 333 ASP A C 1
ATOM 689 O O . ASP A 1 89 ? -4.105 22.656 92.625 1.00 38.07 333 ASP A O 1
ATOM 694 N N . LYS A 1 90 ? -1.901 22.221 92.933 1.00 38.34 334 LYS A N 1
ATOM 695 C CA . LYS A 1 90 ? -1.520 23.609 92.863 1.00 34.66 334 LYS A CA 1
ATOM 696 C C . LYS A 1 90 ? -1.743 24.185 91.495 1.00 34.42 334 LYS A C 1
ATOM 697 O O . LYS A 1 90 ? -2.291 25.297 91.342 1.00 31.90 334 LYS A O 1
ATOM 703 N N . LEU A 1 91 ? -1.332 23.456 90.452 1.00 35.46 335 LEU A N 1
ATOM 704 C CA . LEU A 1 91 ? -1.512 23.923 89.088 1.00 36.06 335 LEU A CA 1
ATOM 705 C C . LEU A 1 91 ? -3.002 24.087 88.732 1.00 36.10 335 LEU A C 1
ATOM 706 O O . LEU A 1 91 ? -3.427 25.068 88.074 1.00 32.81 335 LEU A O 1
ATOM 711 N N . LEU A 1 92 ? -3.794 23.150 89.217 1.00 34.96 336 LEU A N 1
ATOM 712 C CA . LEU A 1 92 ? -5.245 23.180 88.966 1.00 37.85 336 LEU A CA 1
ATOM 713 C C . LEU A 1 92 ? -5.899 24.387 89.697 1.00 36.57 336 LEU A C 1
ATOM 714 O O . LEU A 1 92 ? -6.695 25.113 89.073 1.00 37.50 336 LEU A O 1
ATOM 719 N N . GLY A 1 93 ? -5.407 24.668 90.902 1.00 35.79 337 GLY A N 1
ATOM 720 C CA . GLY A 1 93 ? -5.845 25.815 91.710 1.00 36.64 337 GLY A CA 1
ATOM 721 C C . GLY A 1 93 ? -5.565 27.117 90.990 1.00 37.35 337 GLY A C 1
ATOM 722 O O . GLY A 1 93 ? -6.448 27.977 90.917 1.00 36.89 337 GLY A O 1
ATOM 723 N N . TYR A 1 94 ? -4.308 27.338 90.609 1.00 36.44 338 TYR A N 1
ATOM 724 C CA . TYR A 1 94 ? -3.948 28.549 89.841 1.00 33.84 338 TYR A CA 1
ATOM 725 C C . TYR A 1 94 ? -4.818 28.655 88.588 1.00 36.12 338 TYR A C 1
ATOM 726 O O . TYR A 1 94 ? -5.253 29.735 88.212 1.00 33.82 338 TYR A O 1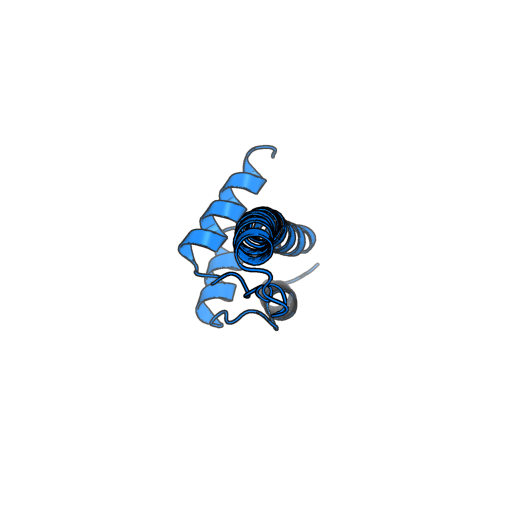
ATOM 735 N N . GLY A 1 95 ? -4.970 27.553 87.865 1.00 32.77 339 GLY A N 1
ATOM 736 C CA . GLY A 1 95 ? -5.866 27.502 86.700 1.00 36.39 339 GLY A CA 1
ATOM 737 C C . GLY A 1 95 ? -7.290 27.916 87.011 1.00 36.73 339 GLY A C 1
ATOM 738 O O . GLY A 1 95 ? -7.863 28.784 86.331 1.00 37.50 339 GLY A O 1
ATOM 739 N N . GLY A 1 96 ? -7.786 27.432 88.139 1.00 36.22 340 GLY A N 1
ATOM 740 C CA . GLY A 1 96 ? -9.120 27.827 88.608 1.00 38.91 340 GLY A CA 1
ATOM 741 C C . GLY A 1 96 ? -9.218 29.276 89.046 1.00 40.02 340 GLY A C 1
ATOM 742 O O . GLY A 1 96 ? -10.234 29.907 88.852 1.00 37.22 340 GLY A O 1
ATOM 743 N N . MET A 1 97 ? -8.133 29.859 89.520 1.00 35.02 341 MET A N 1
ATOM 744 C CA . MET A 1 97 ? -8.155 31.285 89.823 1.00 39.23 341 MET A CA 1
ATOM 745 C C . MET A 1 97 ? -8.246 32.118 88.561 1.00 41.45 341 MET A C 1
ATOM 746 O O . MET A 1 97 ? -9.013 33.091 88.518 1.00 46.39 341 MET A O 1
ATOM 751 N N . LEU A 1 98 ? -7.462 31.749 87.553 1.00 39.62 342 LEU A N 1
ATOM 752 C CA . LEU A 1 98 ? -7.469 32.419 86.254 1.00 41.38 342 LEU A CA 1
ATOM 753 C C . LEU A 1 98 ? -8.795 32.360 85.497 1.00 45.50 342 LEU A C 1
ATOM 754 O O . LEU A 1 98 ? -9.223 33.318 84.814 1.00 46.73 342 LEU A O 1
ATOM 759 N N . VAL A 1 99 ? -9.508 31.254 85.617 1.00 42.23 343 VAL A N 1
ATOM 760 C CA . VAL A 1 99 ? -10.799 31.250 84.997 1.00 45.40 343 VAL A CA 1
ATOM 761 C C . VAL A 1 99 ? -11.884 32.164 85.599 1.00 45.23 343 VAL A C 1
ATOM 762 O O . VAL A 1 99 ? -12.868 32.370 84.930 1.00 49.11 343 VAL A O 1
ATOM 766 N N . GLN A 1 100 ? -11.815 32.623 86.839 1.00 46.56 344 GLN A N 1
ATOM 767 C CA . GLN A 1 100 ? -12.939 33.420 87.399 1.00 52.35 344 GLN A CA 1
ATOM 768 C C . GLN A 1 100 ? -13.322 34.789 86.762 1.00 57.61 344 GLN A C 1
ATOM 769 O O . GLN A 1 100 ? -14.542 35.131 86.749 1.00 65.65 344 GLN A O 1
ATOM 775 N N . GLU A 1 101 ? -12.352 35.526 86.206 1.00 60.71 345 GLU A N 1
ATOM 776 C CA . GLU A 1 101 ? -12.615 36.640 85.239 1.00 65.70 345 GLU A CA 1
ATOM 777 C C . GLU A 1 101 ? -13.541 36.253 84.043 1.00 68.93 345 GLU A C 1
ATOM 778 O O . GLU A 1 101 ? -14.456 36.979 83.623 1.00 72.18 345 GLU A O 1
ATOM 784 N N . GLN A 1 102 ? -13.343 35.050 83.520 1.00 67.52 346 GLN A N 1
ATOM 785 C CA . GLN A 1 102 ? -14.028 34.622 82.326 1.00 70.06 346 GLN A CA 1
ATOM 786 C C . GLN A 1 102 ? -15.419 34.041 82.661 1.00 71.87 346 GLN A C 1
ATOM 787 O O . GLN A 1 102 ? -16.452 34.634 82.364 1.00 75.87 346 GLN A O 1
#

InterPro domains:
  IPR003959 ATPase, AAA-type, core [PF00004] (163-306)
  IPR027417 P-loop containing nucleoside triphosphate hydrolase [G3DSA:3.40.50.300] (123-307)
  IPR027417 P-loop containing nucleoside triphosphate hydrolase [SSF52540] (129-339)
  IPR044960 Ribulose bisphosphate carboxylase/oxygenase activase-like [PTHR32429] (27-474)
  IPR048571 Ribulose bisphosphate carboxylase/oxygenase activase, AAA, helical [PF21228] (309-404)

Nearest PDB structures (foldseek):
  3thg-assembly1_A  TM=1.010E+00  e=1.584E-15  Larrea tridentata
  4w5w-assembly1_A  TM=8.106E-01  e=6.593E-10  Arabidopsis thaliana
  3zw6-assembly1_A  TM=7.897E-01  e=2.758E-09  Nicotiana tabacum
  6z1f-assembly1_3  TM=7.513E-01  e=7.539E-07  Nostoc sp. PCC 7120 = FACHB-418
  6z1f-assembly1_6  TM=8.291E-01  e=3.154E-06  Nostoc sp. PCC 7120 = FACHB-418

Radius of gyration: 17.45 Å; Cα contacts (8 Å, |Δi|>4): 54; chains: 1; bounding box: 44×30×48 Å